P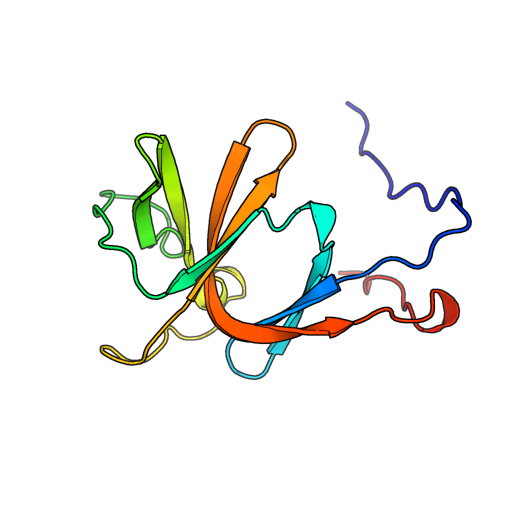rotein AF-A0A832EU49-F1 (afdb_monomer)

Mean predicted aligned error: 7.02 Å

Sequence (120 aa):
MSHDAFDGSGGDGAVQYCTFKVDHLLIGIEVWRVQEVIRHQPMTYVPLAPREVRGLINLRGQIVTAIDVRLWLGLDRQDPGTPSMNAVIRLADEVVSLLVDEAGEVVEPSPETYEPVPST

Structure (mmCIF, N/CA/C/O backbone):
data_AF-A0A832EU49-F1
#
_entry.id   AF-A0A832EU49-F1
#
loop_
_atom_site.group_PDB
_atom_site.id
_atom_site.type_symbol
_atom_site.label_atom_id
_atom_site.label_alt_id
_atom_site.label_comp_id
_atom_site.label_asym_id
_atom_site.label_entity_id
_atom_site.label_seq_id
_atom_site.pdbx_PDB_ins_code
_atom_site.Cartn_x
_atom_site.Cartn_y
_atom_site.Cartn_z
_atom_site.occupancy
_atom_site.B_iso_or_equiv
_atom_site.auth_seq_id
_atom_site.auth_comp_id
_atom_site.auth_asym_id
_atom_site.auth_atom_id
_atom_site.pdbx_PDB_model_num
ATOM 1 N N . MET A 1 1 ? -21.202 -8.295 -22.237 1.00 38.94 1 MET A N 1
ATOM 2 C CA . MET A 1 1 ? -20.390 -8.134 -21.016 1.00 38.94 1 MET A CA 1
ATOM 3 C C . MET A 1 1 ? -18.971 -8.435 -21.435 1.00 38.94 1 MET A C 1
ATOM 5 O O . MET A 1 1 ? -18.566 -9.588 -21.470 1.00 38.94 1 MET A O 1
ATOM 9 N N . SER A 1 2 ? -18.344 -7.409 -21.998 1.00 32.22 2 SER A N 1
ATOM 10 C CA . SER A 1 2 ? -17.044 -7.458 -22.649 1.00 32.22 2 SER A CA 1
ATOM 11 C C . SER A 1 2 ? -15.966 -7.579 -21.587 1.00 32.22 2 SER A C 1
ATOM 13 O O . SER A 1 2 ? -15.889 -6.781 -20.660 1.00 32.22 2 SER A O 1
ATOM 15 N N . HIS A 1 3 ? -15.189 -8.642 -21.725 1.00 40.03 3 HIS A N 1
ATOM 16 C CA . HIS A 1 3 ? -13.857 -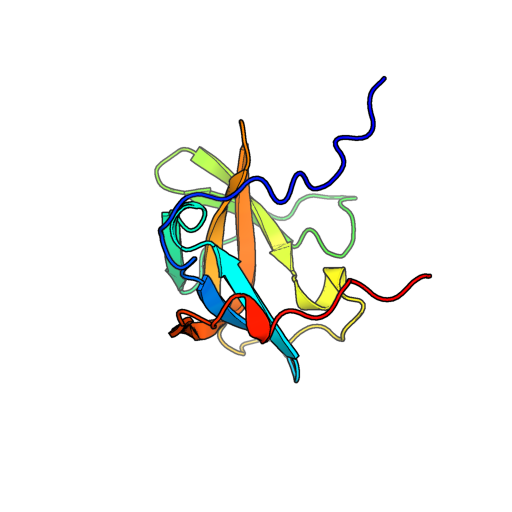8.766 -21.174 1.00 40.03 3 HIS A CA 1
ATOM 17 C C . HIS A 1 3 ? -13.036 -7.678 -21.877 1.00 40.03 3 HIS A C 1
ATOM 19 O O . HIS A 1 3 ? -12.835 -7.782 -23.088 1.00 40.03 3 HIS A O 1
ATOM 25 N N . ASP A 1 4 ? -12.658 -6.607 -21.179 1.00 38.91 4 ASP A N 1
ATOM 26 C CA . ASP A 1 4 ? -11.708 -5.644 -21.733 1.00 38.91 4 ASP A CA 1
ATOM 27 C C . ASP A 1 4 ? -10.353 -6.345 -21.804 1.00 38.91 4 ASP A C 1
ATOM 29 O O . ASP A 1 4 ? -9.615 -6.479 -20.827 1.00 38.91 4 ASP A O 1
ATOM 33 N N . ALA A 1 5 ? -10.101 -6.896 -22.989 1.00 38.12 5 ALA A N 1
ATOM 34 C CA . ALA A 1 5 ? -8.795 -7.315 -23.433 1.00 38.12 5 ALA A CA 1
ATOM 35 C C . ALA A 1 5 ? -7.840 -6.123 -23.320 1.00 38.12 5 ALA A C 1
ATOM 37 O O . ALA A 1 5 ? -8.194 -4.993 -23.654 1.00 38.12 5 ALA A O 1
ATOM 38 N N . PHE A 1 6 ? -6.631 -6.403 -22.845 1.00 47.47 6 PHE A N 1
ATOM 39 C CA . PHE A 1 6 ? -5.501 -5.489 -22.871 1.00 47.47 6 PHE A CA 1
ATOM 40 C C . PHE A 1 6 ? -5.231 -5.087 -24.331 1.00 47.47 6 PHE A C 1
ATOM 42 O O . PHE A 1 6 ? -4.595 -5.829 -25.080 1.00 47.47 6 PHE A O 1
ATOM 49 N N . ASP A 1 7 ? -5.787 -3.951 -24.755 1.00 39.62 7 ASP A N 1
ATOM 50 C CA . ASP A 1 7 ? -5.497 -3.350 -26.051 1.00 39.62 7 ASP A CA 1
ATOM 51 C C . ASP A 1 7 ? -4.141 -2.651 -25.954 1.00 39.62 7 ASP A C 1
ATOM 53 O O . ASP A 1 7 ? -4.011 -1.542 -25.434 1.00 39.62 7 ASP A O 1
ATOM 57 N N . GLY A 1 8 ? -3.108 -3.342 -26.428 1.00 47.78 8 GLY A N 1
ATOM 58 C CA . GLY A 1 8 ? -1.789 -2.778 -26.689 1.00 47.78 8 GLY A CA 1
ATOM 59 C C . GLY A 1 8 ? -1.792 -1.848 -27.906 1.00 47.78 8 GLY A C 1
ATOM 60 O O . GLY A 1 8 ? -0.980 -2.026 -28.814 1.00 47.78 8 GLY A O 1
ATOM 61 N N . SER A 1 9 ? -2.693 -0.866 -27.953 1.00 42.84 9 SER A N 1
ATOM 62 C CA . SER A 1 9 ? -2.705 0.166 -28.988 1.00 42.84 9 SER A CA 1
ATOM 63 C C . SER A 1 9 ? -1.762 1.306 -28.595 1.00 42.84 9 SER A C 1
ATOM 65 O O . SER A 1 9 ? -2.005 2.032 -27.630 1.00 42.84 9 SER A O 1
ATOM 67 N N . GLY A 1 10 ? -0.663 1.430 -29.341 1.00 45.72 10 GLY A N 1
ATOM 68 C CA . GLY A 1 10 ? 0.446 2.340 -29.075 1.00 45.72 10 GLY A CA 1
ATOM 69 C C . GLY A 1 10 ? 0.082 3.823 -28.969 1.00 45.72 10 GLY A C 1
ATOM 70 O O . GLY A 1 10 ? -0.567 4.399 -29.843 1.00 45.72 10 GLY A O 1
ATOM 71 N N . GLY A 1 11 ? 0.623 4.446 -27.924 1.00 40.34 11 GLY A N 1
ATOM 72 C CA . GLY A 1 11 ? 1.020 5.847 -27.907 1.00 40.34 11 GLY A CA 1
ATOM 73 C C . GLY A 1 11 ? 2.537 5.905 -27.739 1.00 40.34 11 GLY A C 1
ATOM 74 O O . GLY A 1 11 ? 3.091 5.205 -26.896 1.00 40.34 11 GLY A O 1
ATOM 75 N N . ASP A 1 12 ? 3.198 6.703 -28.570 1.00 55.16 12 ASP A N 1
ATOM 76 C CA . ASP A 1 12 ? 4.629 7.017 -28.529 1.00 55.16 12 ASP A CA 1
ATOM 77 C C . ASP A 1 12 ? 4.964 7.790 -27.239 1.00 55.16 12 ASP A C 1
ATOM 79 O O . ASP A 1 12 ? 5.002 9.019 -27.199 1.00 55.16 12 ASP A O 1
ATOM 83 N N . GLY A 1 13 ? 5.076 7.055 -26.137 1.00 61.72 13 GLY A N 1
ATOM 84 C CA . GLY A 1 13 ? 5.379 7.572 -24.814 1.00 61.72 13 GLY A CA 1
ATOM 85 C C . GLY A 1 13 ? 5.713 6.405 -23.904 1.00 61.72 13 GLY A C 1
ATOM 86 O O . GLY A 1 13 ? 4.859 5.571 -23.608 1.00 61.72 13 GLY A O 1
ATOM 87 N N . ALA A 1 14 ? 6.972 6.313 -23.499 1.00 81.38 14 ALA A N 1
ATOM 88 C CA . ALA A 1 14 ? 7.417 5.253 -22.619 1.00 81.38 14 ALA A CA 1
ATOM 89 C C . ALA A 1 14 ? 6.654 5.309 -21.282 1.00 81.38 14 ALA A C 1
ATOM 91 O O . ALA A 1 14 ? 6.466 6.375 -20.688 1.00 81.38 14 ALA A O 1
ATOM 92 N N . VAL A 1 15 ? 6.147 4.156 -20.837 1.00 91.31 15 VAL A N 1
ATOM 93 C CA . VAL A 1 15 ? 5.335 4.072 -19.620 1.00 91.31 15 VAL A CA 1
ATOM 94 C C . VAL A 1 15 ? 6.257 4.056 -18.410 1.00 91.31 15 VAL A C 1
ATOM 96 O O . VAL A 1 15 ? 7.151 3.218 -18.297 1.00 91.31 15 VAL A O 1
ATOM 99 N N . GLN A 1 16 ? 6.005 4.976 -17.484 1.00 95.75 16 GLN A N 1
ATOM 100 C CA . GLN A 1 16 ? 6.737 5.080 -16.230 1.00 95.75 16 GLN A CA 1
ATOM 101 C C . GLN A 1 16 ? 5.984 4.391 -15.094 1.00 95.75 16 GLN A C 1
ATOM 103 O O . GLN A 1 16 ? 4.764 4.525 -14.968 1.00 95.75 16 GLN A O 1
ATOM 108 N N . TYR A 1 17 ? 6.722 3.705 -14.228 1.00 97.31 17 TYR A N 1
ATOM 109 C CA . TYR A 1 17 ? 6.195 2.972 -13.083 1.00 97.31 17 TYR A CA 1
ATOM 110 C C . TYR A 1 17 ? 6.881 3.425 -11.804 1.00 97.31 17 TYR A C 1
ATOM 112 O O . TYR A 1 17 ? 8.105 3.428 -11.726 1.00 97.31 17 TYR A O 1
ATOM 120 N N . CYS A 1 18 ? 6.099 3.725 -10.773 1.00 98.00 18 CYS A N 1
ATOM 121 C CA . CYS A 1 18 ? 6.599 3.743 -9.404 1.00 98.00 18 CYS A CA 1
ATOM 122 C C . CYS A 1 18 ? 6.807 2.302 -8.941 1.00 98.00 18 CYS A C 1
ATOM 124 O O . CYS A 1 18 ? 5.887 1.483 -9.031 1.00 98.00 18 CYS A O 1
ATOM 126 N N . THR A 1 19 ? 7.996 1.998 -8.429 1.00 98.06 19 THR A N 1
ATOM 127 C CA . THR A 1 19 ? 8.305 0.666 -7.903 1.00 98.06 19 THR A CA 1
ATOM 128 C C . THR A 1 19 ? 8.051 0.572 -6.402 1.00 98.06 19 THR A C 1
ATOM 130 O O . THR A 1 19 ? 8.203 1.550 -5.667 1.00 98.06 19 THR A O 1
ATOM 133 N N . PHE A 1 20 ? 7.660 -0.613 -5.931 1.00 97.88 20 PHE A N 1
ATOM 134 C CA . PHE A 1 20 ? 7.379 -0.875 -4.523 1.00 97.88 20 PHE A CA 1
ATOM 135 C C . PHE A 1 20 ? 7.919 -2.231 -4.061 1.00 97.88 20 PHE A C 1
ATOM 137 O O . PHE A 1 20 ? 7.723 -3.261 -4.710 1.00 97.88 20 PHE A O 1
ATOM 144 N N . LYS A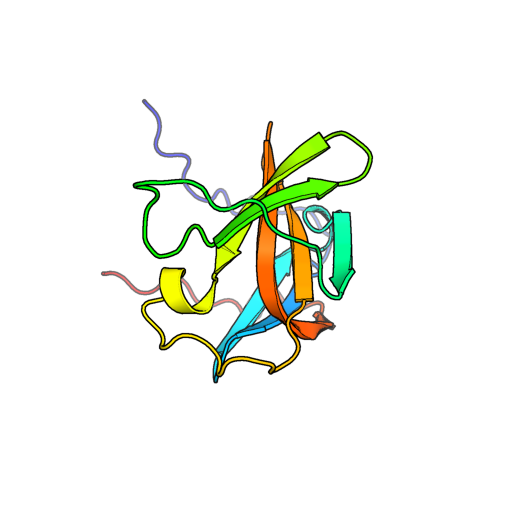 1 21 ? 8.573 -2.182 -2.898 1.00 97.38 21 LYS A N 1
ATOM 145 C CA . LYS A 1 21 ? 8.950 -3.266 -1.989 1.00 97.38 21 LYS A CA 1
ATOM 146 C C . LYS A 1 21 ? 7.743 -4.081 -1.513 1.00 97.38 21 LYS A C 1
ATOM 148 O O . LYS A 1 21 ? 6.975 -3.516 -0.737 1.00 97.38 21 LYS A O 1
ATOM 153 N N . VAL A 1 22 ? 7.579 -5.355 -1.878 1.00 97.00 22 VAL A N 1
ATOM 154 C CA . VAL A 1 22 ? 6.640 -6.264 -1.192 1.00 97.00 22 VAL A CA 1
ATOM 155 C C . VAL A 1 22 ? 7.326 -7.590 -0.897 1.00 97.00 22 VAL A C 1
ATOM 157 O O . VAL A 1 22 ? 7.412 -8.473 -1.744 1.00 97.00 22 VAL A O 1
ATOM 160 N N . ASP A 1 23 ? 7.814 -7.736 0.326 1.00 96.06 23 ASP A N 1
ATOM 161 C CA . ASP A 1 23 ? 8.662 -8.844 0.743 1.00 96.06 23 ASP A CA 1
ATOM 162 C C . ASP A 1 23 ? 9.887 -9.004 -0.176 1.00 96.06 23 ASP A C 1
ATOM 164 O O . ASP A 1 23 ? 10.704 -8.086 -0.289 1.00 96.06 23 ASP A O 1
ATOM 168 N N . HIS A 1 24 ? 10.026 -10.150 -0.841 1.00 95.31 24 HIS A N 1
ATOM 169 C CA . HIS A 1 24 ? 11.074 -10.413 -1.826 1.00 95.31 24 HIS A CA 1
ATOM 170 C C . HIS A 1 24 ? 10.695 -9.986 -3.254 1.00 95.31 24 HIS A C 1
ATOM 172 O O . HIS A 1 24 ? 11.502 -10.140 -4.171 1.00 95.31 24 HIS A O 1
ATOM 178 N N . LEU A 1 25 ? 9.482 -9.468 -3.460 1.00 96.69 25 LEU A N 1
ATOM 179 C CA . LEU A 1 25 ? 8.979 -9.039 -4.760 1.00 96.69 25 LEU A CA 1
ATOM 180 C C . LEU A 1 25 ? 9.182 -7.539 -4.956 1.00 96.69 25 LEU A C 1
ATOM 182 O O . LEU A 1 25 ? 9.017 -6.741 -4.032 1.00 96.69 25 LEU A O 1
ATOM 186 N N . LEU A 1 26 ? 9.470 -7.166 -6.201 1.00 96.81 26 LEU A N 1
ATOM 187 C CA . LEU A 1 26 ? 9.406 -5.792 -6.676 1.00 96.81 26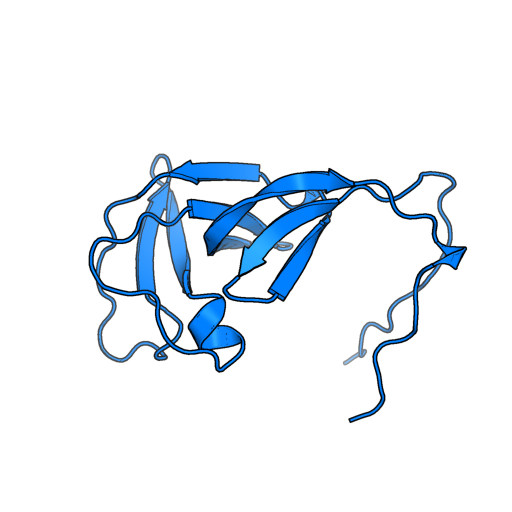 LEU A CA 1
ATOM 188 C C . LEU A 1 26 ? 8.211 -5.670 -7.618 1.00 96.81 26 LEU A C 1
ATOM 190 O O . LEU A 1 26 ? 8.152 -6.366 -8.630 1.00 96.81 26 LEU A O 1
ATOM 194 N N . ILE A 1 27 ? 7.268 -4.793 -7.287 1.00 96.56 27 ILE A N 1
ATOM 195 C CA . ILE A 1 27 ? 6.092 -4.528 -8.124 1.00 96.56 27 ILE A CA 1
ATOM 196 C C . ILE A 1 27 ? 6.142 -3.107 -8.681 1.00 96.56 27 ILE A C 1
ATOM 198 O O . ILE A 1 27 ? 6.697 -2.209 -8.051 1.00 96.56 27 ILE A O 1
ATOM 202 N N . GLY A 1 28 ? 5.551 -2.904 -9.857 1.00 96.31 28 GLY A N 1
ATOM 203 C CA . GLY A 1 28 ? 5.436 -1.601 -10.508 1.00 96.31 28 GLY A CA 1
ATOM 204 C C . GLY A 1 28 ? 3.978 -1.183 -10.658 1.00 96.31 28 GLY A C 1
ATOM 205 O O . GLY A 1 28 ? 3.136 -1.988 -11.049 1.00 96.31 28 GLY A O 1
ATOM 206 N N . ILE A 1 29 ? 3.683 0.082 -10.372 1.00 96.38 29 ILE A N 1
ATOM 207 C CA . ILE A 1 29 ? 2.382 0.702 -10.643 1.00 96.38 29 ILE A CA 1
ATOM 208 C C . ILE A 1 29 ? 2.629 1.907 -11.537 1.00 96.38 29 ILE A C 1
ATOM 210 O O . ILE A 1 29 ? 3.500 2.718 -11.226 1.00 96.38 29 ILE A O 1
ATOM 214 N N . GLU A 1 30 ? 1.870 2.028 -12.629 1.00 95.69 30 GLU A N 1
ATOM 215 C CA . GLU A 1 30 ? 1.937 3.189 -13.523 1.00 95.69 30 GLU A CA 1
ATOM 216 C C . GLU A 1 30 ? 1.929 4.489 -12.713 1.00 95.69 30 GLU A C 1
ATOM 218 O O . GLU A 1 30 ? 1.042 4.708 -11.880 1.00 95.69 30 GLU A O 1
ATOM 223 N N . VAL A 1 31 ? 2.907 5.360 -12.971 1.00 95.69 31 VAL A N 1
ATOM 224 C CA . VAL A 1 31 ? 3.138 6.577 -12.181 1.00 95.69 31 VAL A CA 1
ATOM 225 C C . VAL A 1 31 ? 1.879 7.443 -12.095 1.00 95.69 31 VAL A C 1
ATOM 227 O O . VAL A 1 31 ? 1.554 7.964 -11.034 1.00 95.69 31 VAL A O 1
ATOM 230 N N . TRP A 1 32 ? 1.101 7.508 -13.179 1.00 94.56 32 TRP A N 1
ATOM 231 C CA . TRP A 1 32 ? -0.128 8.297 -13.281 1.00 94.56 32 TRP A CA 1
ATOM 232 C C . TRP A 1 32 ? -1.260 7.810 -12.372 1.00 94.56 32 TRP A C 1
ATOM 234 O O . TRP A 1 32 ? -2.167 8.579 -12.052 1.00 94.56 32 TRP A O 1
ATOM 244 N N . ARG A 1 33 ? -1.224 6.544 -11.943 1.00 96.19 33 ARG A N 1
ATOM 245 C CA . ARG A 1 33 ? -2.201 5.990 -10.997 1.00 96.19 33 ARG A CA 1
ATOM 246 C C . ARG A 1 33 ? -1.816 6.271 -9.551 1.00 96.19 33 ARG A C 1
ATOM 248 O O . ARG A 1 33 ? -2.694 6.244 -8.691 1.00 96.19 33 ARG A O 1
ATOM 255 N N . VAL A 1 34 ? -0.543 6.536 -9.263 1.00 96.81 34 VAL A N 1
ATOM 256 C CA . VAL A 1 34 ? -0.058 6.815 -7.907 1.00 96.81 34 VAL A CA 1
ATOM 257 C C . VAL A 1 34 ? -0.304 8.284 -7.575 1.00 96.81 34 VAL A C 1
ATOM 259 O O . VAL A 1 34 ? 0.307 9.175 -8.152 1.00 96.81 34 VAL A O 1
ATOM 262 N N . GLN A 1 35 ? -1.199 8.553 -6.625 1.00 95.31 35 GLN A N 1
ATOM 263 C CA . GLN A 1 35 ? -1.491 9.923 -6.188 1.00 95.31 35 GLN A CA 1
ATOM 264 C C . GLN A 1 35 ? -0.448 10.438 -5.203 1.00 95.31 35 GLN A C 1
ATOM 266 O O . GLN A 1 35 ? 0.035 11.561 -5.320 1.00 95.31 35 GLN A O 1
ATOM 271 N N . GLU A 1 36 ? -0.134 9.625 -4.199 1.00 95.19 36 GLU A N 1
ATOM 272 C CA . GLU A 1 36 ? 0.865 9.940 -3.190 1.00 95.19 36 GLU A CA 1
ATOM 273 C C . GLU A 1 36 ? 1.356 8.663 -2.509 1.00 95.19 36 GLU A C 1
ATOM 275 O O . GLU A 1 36 ? 0.651 7.655 -2.433 1.00 95.19 36 GLU A O 1
ATOM 280 N N . VAL A 1 37 ? 2.579 8.722 -1.989 1.00 96.38 37 VAL A N 1
ATOM 281 C CA . VAL A 1 37 ? 3.134 7.696 -1.109 1.00 96.38 37 VAL A CA 1
ATOM 282 C C . VAL A 1 37 ? 3.296 8.320 0.263 1.00 96.38 37 VAL A C 1
ATOM 284 O O . VAL A 1 37 ? 4.058 9.272 0.438 1.00 96.38 37 VAL A O 1
ATOM 287 N N . ILE A 1 38 ? 2.581 7.784 1.245 1.00 94.50 38 ILE A N 1
ATOM 288 C CA . ILE A 1 38 ? 2.594 8.306 2.609 1.00 94.50 38 ILE A CA 1
ATOM 289 C C . ILE A 1 38 ? 3.082 7.241 3.579 1.00 94.50 38 ILE A C 1
ATOM 291 O O . ILE A 1 38 ? 2.756 6.057 3.485 1.00 94.50 38 ILE A O 1
ATOM 295 N N . ARG A 1 39 ? 3.874 7.667 4.556 1.00 90.94 39 ARG A N 1
ATOM 296 C CA . ARG A 1 39 ? 4.265 6.799 5.667 1.00 90.94 39 ARG A CA 1
ATOM 297 C C . ARG A 1 39 ? 3.098 6.689 6.638 1.00 90.94 39 ARG A C 1
ATOM 299 O O . ARG A 1 39 ? 2.394 7.672 6.834 1.00 90.94 39 ARG A O 1
ATOM 306 N N . HIS A 1 40 ? 2.941 5.505 7.230 1.00 74.19 40 HIS A N 1
ATOM 307 C CA . HIS A 1 40 ? 2.171 5.240 8.450 1.00 74.19 40 HIS A CA 1
ATOM 308 C C . HIS A 1 40 ? 0.914 6.112 8.673 1.00 74.19 40 HIS A C 1
ATOM 310 O O . HIS A 1 40 ? 0.992 7.230 9.178 1.00 74.19 40 HIS A O 1
ATOM 316 N N . GLN A 1 41 ? -0.263 5.556 8.380 1.00 82.06 41 GLN A N 1
ATOM 317 C CA . GLN A 1 41 ? -1.551 6.157 8.730 1.00 82.06 41 GLN A CA 1
ATOM 318 C C . GLN A 1 41 ? -2.257 5.326 9.806 1.00 82.06 41 GLN A C 1
ATOM 320 O O . GLN A 1 41 ? -2.276 4.095 9.692 1.00 82.06 41 GLN A O 1
ATOM 325 N N . PRO A 1 42 ? -2.862 5.960 10.829 1.00 87.75 42 PRO A N 1
ATOM 326 C CA . PRO A 1 42 ? -3.771 5.271 11.732 1.00 87.75 42 PRO A CA 1
ATOM 327 C C . PRO A 1 42 ? -4.906 4.624 10.935 1.00 87.75 42 PRO A C 1
ATOM 329 O O . PRO A 1 42 ? -5.535 5.276 10.102 1.00 87.75 42 PRO A O 1
ATOM 332 N N . MET A 1 43 ? -5.167 3.344 11.198 1.00 91.50 43 MET A N 1
ATOM 333 C CA . MET A 1 43 ? -6.215 2.590 10.512 1.00 91.50 43 MET A CA 1
ATOM 334 C C . MET A 1 43 ? -7.368 2.290 11.462 1.00 91.50 43 MET A C 1
ATOM 336 O O . MET A 1 43 ? -7.162 1.846 12.593 1.00 91.50 43 MET A O 1
ATOM 340 N N . THR A 1 44 ? -8.591 2.468 10.976 1.00 95.12 44 THR A N 1
ATOM 341 C CA . THR A 1 44 ? -9.801 1.974 11.626 1.00 95.12 44 THR A CA 1
ATOM 342 C C . THR A 1 44 ? -10.044 0.532 11.199 1.00 95.12 44 THR A C 1
ATOM 344 O O . THR A 1 44 ? -10.164 0.238 10.011 1.00 95.12 44 THR A O 1
ATOM 347 N N . TYR A 1 45 ? -10.103 -0.378 12.170 1.00 94.19 45 TYR A N 1
ATOM 348 C CA . TYR A 1 45 ? -10.382 -1.790 11.921 1.00 94.19 45 TYR A CA 1
ATOM 349 C C . TYR A 1 45 ? -11.800 -1.991 11.373 1.00 94.19 45 TYR A C 1
ATOM 351 O O . TYR A 1 45 ? -12.752 -1.394 11.877 1.00 94.19 45 TYR A O 1
ATOM 359 N N . VAL A 1 46 ? -11.934 -2.868 10.376 1.00 96.25 46 VAL A N 1
ATOM 360 C CA . VAL A 1 46 ? -13.222 -3.251 9.788 1.00 96.25 46 VAL A CA 1
ATOM 361 C C . VAL A 1 46 ? -13.533 -4.694 10.193 1.00 96.25 46 VAL A C 1
ATOM 363 O O . VAL A 1 46 ? -12.836 -5.610 9.755 1.00 96.25 46 VAL A O 1
ATOM 366 N N . PRO A 1 47 ? -14.556 -4.928 11.035 1.00 94.62 47 PRO A N 1
ATOM 367 C CA . PRO A 1 47 ? -14.953 -6.277 11.417 1.00 94.62 47 PRO A CA 1
ATOM 368 C C . PRO A 1 47 ? -15.380 -7.113 10.209 1.00 94.62 47 PRO A C 1
ATOM 370 O O . PRO A 1 47 ? -16.068 -6.610 9.325 1.00 94.62 47 PRO A O 1
ATOM 373 N N . LEU A 1 48 ? -15.023 -8.402 10.218 1.00 95.50 48 LEU A N 1
ATOM 374 C CA . LEU A 1 48 ? -15.400 -9.391 9.193 1.00 95.50 48 LEU A CA 1
ATOM 375 C C . LEU A 1 48 ? -14.886 -9.088 7.776 1.00 95.50 48 LEU A C 1
ATOM 377 O O . LEU A 1 48 ? -15.296 -9.754 6.827 1.00 95.50 48 LEU A O 1
ATOM 381 N N . ALA A 1 49 ? -13.994 -8.109 7.622 1.00 96.06 49 ALA A N 1
ATOM 382 C CA . ALA A 1 49 ? -13.358 -7.850 6.343 1.00 96.06 49 ALA A CA 1
ATOM 383 C C . ALA A 1 49 ? -12.431 -9.016 5.944 1.00 96.06 49 ALA A C 1
ATOM 385 O O . ALA A 1 49 ? -11.920 -9.726 6.821 1.00 96.06 49 ALA A O 1
ATOM 386 N N . PRO A 1 50 ? -12.186 -9.205 4.637 1.00 96.75 50 PRO A N 1
ATOM 387 C CA . PRO A 1 50 ? -11.158 -10.125 4.167 1.00 96.75 50 PRO A CA 1
ATOM 388 C C . PRO A 1 50 ? -9.788 -9.837 4.807 1.00 96.75 50 PRO A C 1
ATOM 390 O O . PRO A 1 50 ? -9.498 -8.699 5.179 1.00 96.75 50 PRO A O 1
ATOM 393 N N . ARG A 1 51 ? -8.936 -10.860 4.955 1.00 94.94 51 ARG A N 1
ATOM 394 C CA . ARG A 1 51 ? -7.673 -10.786 5.729 1.00 94.94 51 ARG A CA 1
ATOM 395 C C . ARG A 1 51 ? -6.699 -9.712 5.227 1.00 94.94 51 ARG A C 1
ATOM 397 O O . ARG A 1 51 ? -5.955 -9.124 6.005 1.00 94.94 51 ARG A O 1
ATOM 404 N N . GLU A 1 52 ? -6.717 -9.486 3.928 1.00 96.44 52 GLU A N 1
ATOM 405 C CA . GLU A 1 52 ? -5.947 -8.537 3.145 1.00 96.44 52 GLU A CA 1
ATOM 406 C C . GLU A 1 52 ? -6.433 -7.104 3.363 1.00 96.44 52 GLU A C 1
ATOM 408 O O . GLU A 1 52 ? -5.660 -6.168 3.210 1.00 96.44 52 GLU A O 1
ATOM 413 N N . VAL A 1 53 ? -7.674 -6.898 3.809 1.00 96.62 53 VAL A N 1
ATOM 414 C CA . VAL A 1 53 ? -8.158 -5.572 4.192 1.00 96.62 53 VAL A CA 1
ATOM 415 C C . VAL A 1 53 ? -7.638 -5.248 5.587 1.00 96.62 53 VAL A C 1
ATOM 417 O O . VAL A 1 53 ? -8.082 -5.785 6.603 1.00 96.62 53 VAL A O 1
ATOM 420 N N . ARG A 1 54 ? -6.684 -4.319 5.666 1.00 93.25 54 ARG A N 1
ATOM 421 C CA . ARG A 1 54 ? -6.107 -3.898 6.949 1.00 93.25 54 ARG A CA 1
ATOM 422 C C . ARG A 1 54 ? -7.017 -2.982 7.741 1.00 93.25 54 ARG A C 1
ATOM 424 O O . ARG A 1 54 ? -6.915 -2.956 8.972 1.00 93.25 54 ARG A O 1
ATOM 431 N N . GLY A 1 55 ? -7.885 -2.265 7.040 1.00 95.75 55 GLY A N 1
ATOM 432 C CA . GLY A 1 55 ? -8.866 -1.363 7.610 1.00 95.75 55 GLY A CA 1
ATOM 433 C C . GLY A 1 55 ? -9.157 -0.195 6.680 1.00 95.75 55 GLY A C 1
ATOM 434 O O . GLY A 1 55 ? -8.960 -0.273 5.469 1.00 95.75 55 GLY A O 1
ATOM 435 N N . LEU A 1 56 ? -9.604 0.901 7.278 1.00 96.31 56 LEU A N 1
ATOM 436 C CA . LEU A 1 56 ? -9.864 2.168 6.608 1.00 96.31 56 LEU A CA 1
ATOM 437 C C . LEU A 1 56 ? -8.879 3.224 7.103 1.00 96.31 56 LEU A C 1
ATOM 439 O O . LEU A 1 56 ? -8.558 3.256 8.290 1.00 96.31 56 LEU A O 1
ATOM 443 N N . ILE A 1 57 ? -8.439 4.110 6.219 1.00 94.94 57 ILE A N 1
ATOM 444 C CA . ILE A 1 57 ? -7.670 5.308 6.565 1.00 94.94 57 ILE A CA 1
ATOM 445 C C . ILE A 1 57 ? -8.478 6.551 6.207 1.00 94.94 57 ILE A C 1
ATOM 447 O O . ILE A 1 57 ? -9.258 6.547 5.256 1.00 9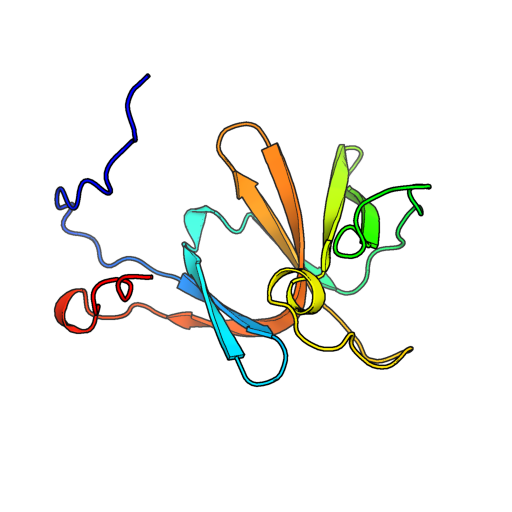4.94 57 ILE A O 1
ATOM 451 N N . ASN A 1 58 ? -8.283 7.625 6.968 1.00 93.25 58 ASN A N 1
ATOM 452 C CA . ASN A 1 58 ? -8.814 8.935 6.620 1.00 93.25 58 ASN A CA 1
ATOM 453 C C . ASN A 1 58 ? -7.724 9.738 5.905 1.00 93.25 58 ASN A C 1
ATOM 455 O O . ASN A 1 58 ? -6.807 10.258 6.540 1.00 93.25 58 ASN A O 1
ATOM 459 N N . LEU A 1 59 ? -7.836 9.842 4.586 1.00 92.31 59 LEU A N 1
ATOM 460 C CA . LEU A 1 59 ? -6.939 10.626 3.757 1.00 92.31 59 LEU A CA 1
ATOM 461 C C . LEU A 1 59 ? -7.595 11.965 3.418 1.00 92.31 59 LEU A C 1
ATOM 463 O O . LEU A 1 59 ? -8.467 12.046 2.558 1.00 92.31 59 LEU A O 1
ATOM 467 N N . ARG A 1 60 ? -7.174 13.032 4.109 1.00 90.50 60 ARG A N 1
ATOM 468 C CA . ARG A 1 60 ? -7.651 14.415 3.884 1.00 90.50 60 ARG A CA 1
ATOM 469 C C . ARG A 1 60 ? -9.186 14.552 3.914 1.00 90.50 60 ARG A C 1
ATOM 471 O O . ARG A 1 60 ? -9.757 15.331 3.158 1.00 90.50 60 ARG A O 1
ATOM 478 N N . GLY A 1 61 ? -9.854 13.807 4.795 1.00 91.56 61 GLY A N 1
ATOM 479 C CA . GLY A 1 61 ? -11.314 13.797 4.937 1.00 91.56 61 GLY A CA 1
ATOM 480 C C . GLY A 1 61 ? -12.019 12.716 4.113 1.00 91.56 61 GLY A C 1
ATOM 481 O O . GLY A 1 61 ? -13.207 12.484 4.326 1.00 91.56 61 GLY A O 1
ATOM 482 N N . GLN A 1 62 ? -11.307 12.034 3.213 1.00 91.31 62 GLN A N 1
ATOM 483 C CA . GLN A 1 62 ? -11.828 10.917 2.435 1.00 91.31 62 GLN A CA 1
ATOM 484 C C . GLN A 1 62 ? -11.501 9.585 3.119 1.00 91.31 62 GLN A C 1
ATOM 486 O O . GLN A 1 62 ? -10.355 9.320 3.478 1.00 91.31 62 GLN A O 1
ATOM 491 N N . ILE A 1 63 ? -12.504 8.721 3.273 1.00 93.88 63 ILE A N 1
ATOM 492 C CA . ILE A 1 63 ? -12.306 7.360 3.778 1.00 93.88 63 ILE A CA 1
ATOM 493 C C . ILE A 1 63 ? -11.817 6.471 2.635 1.00 93.88 63 ILE A C 1
ATOM 495 O O . ILE A 1 63 ? -12.467 6.379 1.596 1.00 93.88 63 ILE A O 1
ATOM 499 N N . VAL A 1 64 ? -10.665 5.837 2.834 1.00 95.69 64 VAL A N 1
ATOM 500 C CA . VAL A 1 64 ? -9.971 5.019 1.834 1.00 95.69 64 VAL A CA 1
ATOM 501 C C . VAL A 1 64 ? -9.682 3.640 2.422 1.00 95.69 64 VAL A C 1
ATOM 503 O O . VAL A 1 64 ? -9.223 3.526 3.559 1.00 95.69 64 VAL A O 1
ATOM 506 N N . THR A 1 65 ? -9.930 2.585 1.650 1.00 96.00 65 THR A N 1
ATOM 507 C CA . THR A 1 65 ? -9.623 1.207 2.058 1.00 96.00 65 THR A CA 1
ATOM 508 C C . THR A 1 65 ? -8.122 0.956 1.988 1.00 96.00 65 THR A C 1
ATOM 510 O O . THR A 1 65 ? -7.500 1.230 0.963 1.00 96.00 65 THR A O 1
ATOM 513 N N . ALA A 1 66 ? -7.544 0.420 3.063 1.00 95.88 66 ALA A N 1
ATOM 514 C CA . ALA A 1 66 ? -6.150 -0.004 3.111 1.00 95.88 66 ALA A CA 1
ATOM 515 C C . ALA A 1 66 ? -6.039 -1.523 2.922 1.00 95.88 66 ALA A C 1
ATOM 517 O O . ALA A 1 66 ? -6.604 -2.292 3.705 1.00 95.88 66 ALA A O 1
ATOM 518 N N . ILE A 1 67 ? -5.290 -1.946 1.905 1.00 96.38 67 ILE A N 1
ATOM 519 C CA . ILE A 1 67 ? -5.098 -3.345 1.508 1.00 96.38 67 ILE A CA 1
ATOM 520 C C . ILE A 1 67 ? -3.635 -3.734 1.743 1.00 96.38 67 ILE A C 1
ATOM 522 O O . ILE A 1 67 ? -2.735 -3.066 1.248 1.00 96.38 67 ILE A O 1
ATOM 526 N N . ASP A 1 68 ? -3.386 -4.804 2.494 1.00 95.94 68 ASP A N 1
ATOM 527 C CA . ASP A 1 68 ? -2.065 -5.413 2.669 1.00 95.94 68 ASP A CA 1
ATOM 528 C C . ASP A 1 68 ? -1.673 -6.194 1.420 1.00 95.94 68 ASP A C 1
ATOM 530 O O . ASP A 1 68 ? -2.243 -7.251 1.137 1.00 95.94 68 ASP A O 1
ATOM 534 N N . VAL A 1 69 ? -0.699 -5.674 0.671 1.00 97.25 69 VAL A N 1
ATOM 535 C CA . VAL A 1 69 ? -0.290 -6.288 -0.595 1.00 97.25 69 VAL A CA 1
ATOM 536 C C . VAL A 1 69 ? 0.398 -7.632 -0.364 1.00 97.25 69 VAL A C 1
ATOM 538 O O . VAL A 1 69 ? 0.227 -8.531 -1.182 1.00 97.25 69 VAL A O 1
ATOM 541 N N . ARG A 1 70 ? 1.094 -7.831 0.767 1.00 96.88 70 ARG A N 1
ATOM 542 C CA . ARG A 1 70 ? 1.673 -9.142 1.101 1.00 96.88 70 ARG A CA 1
ATOM 543 C C . ARG A 1 70 ? 0.561 -10.178 1.218 1.00 96.88 70 ARG A C 1
ATOM 545 O O . ARG A 1 70 ? 0.569 -11.171 0.499 1.00 96.88 70 ARG A O 1
ATOM 552 N N . LEU A 1 71 ? -0.448 -9.904 2.047 1.00 96.88 71 LEU A N 1
ATOM 553 C CA . LEU A 1 71 ? -1.574 -10.826 2.242 1.00 96.88 71 LEU A CA 1
ATOM 554 C C . LEU A 1 71 ? -2.404 -11.028 0.971 1.00 96.88 71 LEU A C 1
ATOM 556 O O . LEU A 1 71 ? -2.911 -12.131 0.745 1.00 96.88 71 LEU A O 1
ATOM 560 N N . TRP A 1 72 ? -2.533 -9.985 0.148 1.00 96.00 72 TRP A N 1
ATOM 561 C CA . TRP A 1 72 ? -3.215 -10.067 -1.139 1.00 96.00 72 TRP A 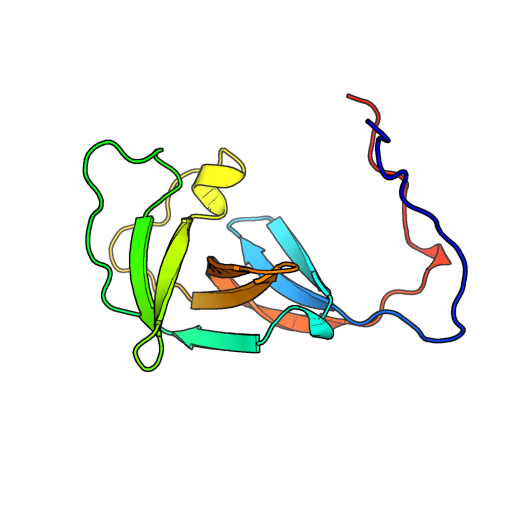CA 1
ATOM 562 C C . TRP A 1 72 ? -2.481 -10.994 -2.119 1.00 96.00 72 TRP A C 1
ATOM 564 O O . TRP A 1 72 ? -3.121 -11.807 -2.780 1.00 96.00 72 TRP A O 1
ATOM 574 N N . LEU A 1 73 ? -1.146 -10.951 -2.138 1.00 95.81 73 LEU A N 1
ATOM 575 C CA . LEU A 1 73 ? -0.294 -11.852 -2.923 1.00 95.81 73 LEU A CA 1
ATOM 576 C C . LEU A 1 73 ? -0.083 -13.230 -2.267 1.00 95.81 73 LEU A C 1
ATOM 578 O O . LEU A 1 73 ? 0.648 -14.060 -2.800 1.00 95.81 73 LEU A O 1
ATOM 582 N N . GLY A 1 74 ? -0.716 -13.496 -1.120 1.00 95.62 74 GLY A N 1
ATOM 583 C CA . GLY A 1 74 ? -0.576 -14.762 -0.394 1.00 95.62 74 GLY A CA 1
ATOM 584 C C . GLY A 1 74 ? 0.746 -14.919 0.365 1.00 95.62 74 GLY A C 1
ATOM 585 O 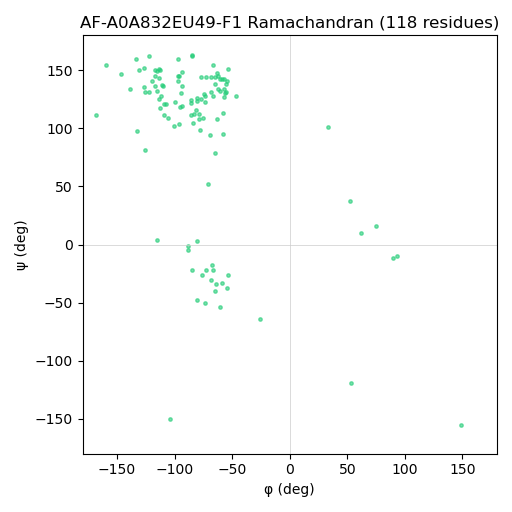O . GLY A 1 74 ? 1.082 -16.033 0.757 1.00 95.62 74 GLY A O 1
ATOM 586 N N . LEU A 1 75 ? 1.474 -13.825 0.576 1.00 96.38 75 LEU A N 1
ATOM 587 C CA . LEU A 1 75 ? 2.700 -13.763 1.365 1.00 96.38 75 LEU A CA 1
ATOM 588 C C . LEU A 1 75 ? 2.401 -13.573 2.854 1.00 96.38 75 LEU A C 1
ATOM 590 O O . LEU A 1 75 ? 1.319 -13.124 3.248 1.00 96.38 75 LEU A O 1
ATOM 594 N N . ASP A 1 76 ? 3.403 -13.865 3.680 1.00 94.69 76 ASP A N 1
ATOM 595 C CA . ASP A 1 76 ? 3.318 -13.645 5.116 1.00 94.69 76 ASP A CA 1
ATOM 596 C C . ASP A 1 76 ? 3.290 -12.157 5.460 1.00 94.69 76 ASP A C 1
ATOM 598 O O . ASP A 1 76 ? 3.952 -11.306 4.850 1.00 94.69 76 ASP A O 1
ATOM 602 N N . ARG A 1 77 ? 2.509 -11.850 6.493 1.00 89.81 77 ARG A N 1
ATOM 603 C CA . ARG A 1 77 ? 2.373 -10.493 7.000 1.00 89.81 77 ARG A CA 1
ATOM 604 C C . ARG A 1 77 ? 3.698 -10.009 7.580 1.00 89.81 77 ARG A C 1
ATOM 606 O O . ARG A 1 77 ? 4.411 -10.760 8.235 1.00 89.81 77 ARG A O 1
ATOM 613 N N . GLN A 1 78 ? 3.972 -8.722 7.399 1.00 88.12 78 GLN A N 1
ATOM 614 C CA . GLN A 1 78 ? 5.137 -8.084 7.993 1.00 88.12 78 GLN A CA 1
ATOM 615 C C . GLN A 1 78 ? 5.092 -8.126 9.531 1.00 88.12 78 GLN A C 1
ATOM 617 O O . 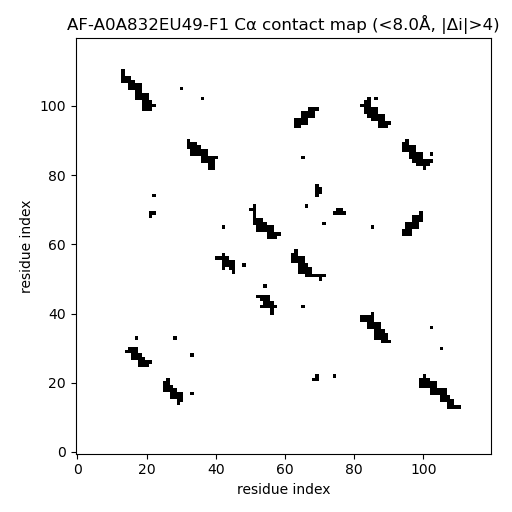GLN A 1 78 ? 4.022 -7.970 10.136 1.00 88.12 78 GLN A O 1
ATOM 622 N N . ASP A 1 79 ? 6.268 -8.275 10.147 1.00 88.31 79 ASP A N 1
ATOM 623 C CA . ASP A 1 79 ? 6.421 -8.268 11.599 1.00 88.31 79 ASP A CA 1
ATOM 624 C C . ASP A 1 79 ? 5.816 -7.005 12.240 1.00 88.31 79 ASP A C 1
ATOM 626 O O . ASP A 1 79 ? 5.955 -5.893 11.707 1.00 88.31 79 ASP A O 1
ATOM 630 N N . PRO A 1 80 ? 5.156 -7.135 13.406 1.00 83.56 80 PRO A N 1
ATOM 631 C CA . PRO A 1 80 ? 4.635 -5.990 14.136 1.00 83.56 80 PRO A CA 1
ATOM 632 C C . PRO A 1 80 ? 5.726 -4.955 14.438 1.00 83.56 80 PRO A C 1
ATOM 634 O O . PRO A 1 80 ? 6.779 -5.280 14.976 1.00 83.56 80 PRO A O 1
ATOM 637 N N . GLY A 1 81 ? 5.444 -3.684 14.144 1.00 82.38 81 GLY A N 1
ATOM 638 C CA . GLY A 1 81 ? 6.361 -2.570 14.411 1.00 82.38 81 GLY A CA 1
ATOM 639 C C . GLY A 1 81 ? 7.337 -2.260 13.276 1.00 82.38 81 GLY A C 1
ATOM 640 O O . GLY A 1 81 ? 7.935 -1.184 13.282 1.00 82.38 81 GLY A O 1
ATOM 641 N N . THR A 1 82 ? 7.448 -3.126 12.269 1.00 86.88 82 THR A N 1
ATOM 642 C CA . THR A 1 82 ? 8.213 -2.807 11.063 1.00 86.88 82 THR A CA 1
ATOM 643 C C . THR A 1 82 ? 7.488 -1.703 10.278 1.00 86.88 82 THR A C 1
ATOM 645 O O . THR A 1 82 ? 6.271 -1.804 10.071 1.00 86.88 82 THR A O 1
ATOM 648 N N . PRO A 1 83 ? 8.189 -0.633 9.857 1.00 86.50 83 PRO A N 1
ATOM 649 C CA . PRO A 1 83 ? 7.589 0.444 9.080 1.00 86.50 83 PRO A CA 1
ATOM 650 C C . PRO A 1 83 ? 6.986 -0.069 7.772 1.00 86.50 83 PRO A C 1
ATOM 652 O O . PRO A 1 83 ? 7.554 -0.937 7.120 1.00 86.50 83 PRO A O 1
ATOM 655 N N . SER A 1 84 ? 5.852 0.500 7.379 1.00 91.44 84 SER A N 1
ATOM 656 C CA . SER A 1 84 ? 5.234 0.264 6.077 1.00 91.44 84 SER A CA 1
ATOM 657 C C . SER A 1 84 ? 4.805 1.589 5.452 1.00 91.44 84 SER A C 1
ATOM 659 O O . SER A 1 84 ? 4.628 2.611 6.137 1.00 91.44 84 SER A O 1
ATOM 661 N N . MET A 1 85 ? 4.633 1.577 4.137 1.00 95.44 85 MET A N 1
ATOM 662 C CA . MET A 1 85 ? 4.181 2.716 3.350 1.00 95.44 85 MET A CA 1
ATOM 663 C C . MET A 1 85 ? 2.796 2.442 2.769 1.00 95.44 85 MET A C 1
ATOM 665 O O . MET A 1 85 ? 2.415 1.304 2.525 1.00 95.44 85 MET A O 1
ATOM 669 N N . ASN A 1 86 ? 2.028 3.506 2.582 1.00 96.50 86 ASN A N 1
ATOM 670 C CA . ASN A 1 86 ? 0.739 3.489 1.910 1.00 96.50 86 ASN A CA 1
ATOM 671 C C . ASN A 1 86 ? 0.940 4.121 0.533 1.00 96.50 86 ASN A C 1
ATOM 673 O O . ASN A 1 86 ? 1.167 5.330 0.439 1.00 96.50 86 ASN A O 1
ATOM 677 N N . ALA A 1 87 ? 0.885 3.309 -0.517 1.00 97.31 87 ALA A N 1
ATOM 678 C CA . ALA A 1 87 ? 0.796 3.785 -1.886 1.00 97.31 87 ALA A CA 1
ATOM 679 C C . ALA A 1 87 ? -0.678 4.064 -2.197 1.00 97.31 87 ALA A C 1
ATOM 681 O O . ALA A 1 87 ? -1.480 3.143 -2.363 1.00 97.31 87 ALA A O 1
ATOM 682 N N . VAL A 1 88 ? -1.047 5.342 -2.223 1.00 97.12 88 VAL A N 1
ATOM 683 C CA . VAL A 1 88 ? -2.410 5.771 -2.536 1.00 97.12 88 VAL A CA 1
ATOM 684 C C . VAL A 1 88 ? -2.564 5.771 -4.046 1.00 97.12 88 VAL A C 1
ATOM 686 O O . VAL A 1 88 ? -1.914 6.555 -4.741 1.00 97.12 88 VAL A O 1
ATOM 689 N N . ILE A 1 89 ? -3.438 4.908 -4.554 1.00 96.88 89 ILE A N 1
ATOM 690 C CA . ILE A 1 89 ? -3.6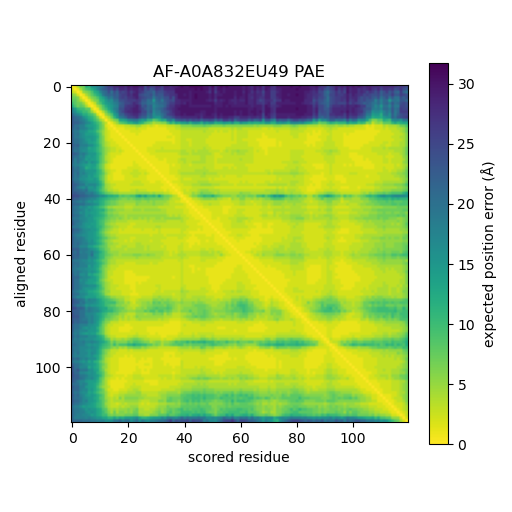57 4.747 -5.987 1.00 96.88 89 ILE A CA 1
ATOM 691 C C . ILE A 1 89 ? -5.081 5.128 -6.380 1.00 96.88 89 ILE A C 1
ATOM 693 O O . ILE A 1 89 ? -6.039 4.907 -5.635 1.00 96.88 89 ILE A O 1
ATOM 697 N N . ARG A 1 90 ? -5.215 5.713 -7.570 1.00 94.25 90 ARG A N 1
ATOM 698 C CA . ARG A 1 90 ? -6.496 5.950 -8.231 1.00 94.25 90 ARG A CA 1
ATOM 699 C C . ARG A 1 90 ? -6.804 4.787 -9.165 1.00 94.25 90 ARG A C 1
ATOM 701 O O . ARG A 1 90 ? -6.073 4.541 -10.122 1.00 94.25 90 ARG A O 1
ATOM 708 N N . LEU A 1 91 ? -7.911 4.116 -8.897 1.00 89.25 91 LEU A N 1
ATOM 709 C CA . LEU A 1 91 ? -8.634 3.294 -9.858 1.00 89.25 91 LEU A CA 1
ATOM 710 C C . LEU A 1 91 ? -9.782 4.147 -10.417 1.00 89.25 91 LEU A C 1
ATOM 712 O O . LEU A 1 91 ? -10.127 5.144 -9.790 1.00 89.25 91 LEU A O 1
ATOM 716 N N . ALA A 1 92 ? -10.335 3.788 -11.581 1.00 85.25 92 ALA A N 1
ATOM 717 C CA . ALA A 1 92 ? -11.300 4.591 -12.355 1.00 85.25 92 ALA A CA 1
ATOM 718 C C . ALA A 1 92 ? -12.140 5.579 -11.512 1.00 85.25 92 ALA A C 1
ATOM 720 O O . ALA A 1 92 ? -11.930 6.789 -11.612 1.00 85.25 92 ALA A O 1
ATOM 721 N N . ASP A 1 93 ? -12.967 5.056 -10.600 1.00 86.12 93 ASP A N 1
ATOM 722 C CA . ASP A 1 93 ? -13.843 5.853 -9.730 1.00 86.12 93 ASP A CA 1
ATOM 723 C C . ASP A 1 93 ? -13.498 5.759 -8.232 1.00 86.12 93 ASP A C 1
ATOM 725 O O . ASP A 1 93 ? -14.187 6.338 -7.391 1.00 86.12 93 ASP A O 1
ATOM 729 N N . GLU A 1 94 ? -12.421 5.060 -7.867 1.00 90.50 94 GLU A N 1
ATOM 730 C CA . GLU A 1 94 ? -12.097 4.752 -6.472 1.00 90.50 94 GLU A CA 1
ATOM 731 C C . GLU A 1 94 ? -10.648 5.084 -6.119 1.00 90.50 94 GLU A C 1
ATOM 733 O O . GLU A 1 94 ? -9.728 5.020 -6.933 1.00 90.50 94 GLU A O 1
ATOM 738 N N . VAL A 1 95 ? -10.430 5.436 -4.856 1.00 94.25 95 VAL A N 1
ATOM 739 C CA . VAL A 1 95 ? -9.088 5.587 -4.296 1.00 94.25 95 VAL A CA 1
ATOM 740 C C . VAL A 1 95 ? -8.891 4.478 -3.284 1.00 94.25 95 VAL A C 1
ATOM 742 O O . VAL A 1 95 ? -9.717 4.314 -2.385 1.00 94.25 95 VAL A O 1
ATOM 745 N N . VAL A 1 96 ? -7.793 3.742 -3.421 1.00 96.25 96 VAL A N 1
ATOM 746 C CA . VAL A 1 96 ? -7.394 2.689 -2.482 1.00 96.25 96 VAL A CA 1
ATOM 747 C C . VAL A 1 96 ? -5.969 2.933 -2.011 1.00 96.25 96 VAL A C 1
ATOM 749 O O . VAL A 1 96 ? -5.159 3.547 -2.705 1.00 96.25 96 VAL A O 1
ATOM 752 N N . SER A 1 97 ? -5.668 2.469 -0.806 1.00 96.94 97 SER A N 1
ATOM 753 C CA . SER A 1 97 ? -4.332 2.520 -0.233 1.00 96.94 97 SER A CA 1
ATOM 754 C C . SER A 1 97 ? -3.734 1.125 -0.228 1.00 96.94 97 SER A C 1
ATOM 756 O O . SER A 1 97 ? -4.284 0.211 0.385 1.00 96.94 97 SER A O 1
ATOM 758 N N . LEU A 1 98 ? -2.602 0.959 -0.895 1.00 96.94 98 LEU A N 1
ATOM 759 C CA . LEU A 1 98 ? -1.844 -0.280 -0.881 1.00 96.94 98 LEU A CA 1
ATOM 760 C C . LEU A 1 98 ? -0.755 -0.193 0.185 1.00 96.94 98 LEU A C 1
ATOM 762 O O . LEU A 1 98 ? 0.126 0.665 0.118 1.00 96.94 98 LEU A O 1
ATOM 766 N N . LEU A 1 99 ? -0.823 -1.074 1.178 1.00 96.00 99 LEU A N 1
ATOM 767 C CA . LEU A 1 99 ? 0.212 -1.224 2.186 1.00 96.00 99 LEU A CA 1
ATOM 768 C C . LEU A 1 99 ? 1.357 -2.044 1.587 1.00 96.00 99 LEU A C 1
ATOM 770 O O . LEU A 1 99 ? 1.204 -3.234 1.308 1.00 96.00 99 LEU A O 1
ATOM 774 N N . VAL A 1 100 ? 2.487 -1.378 1.395 1.00 96.81 100 VAL A N 1
ATOM 775 C CA . VAL A 1 100 ? 3.731 -1.921 0.842 1.00 96.81 100 VAL A CA 1
ATOM 776 C C . VAL A 1 100 ? 4.855 -1.708 1.849 1.00 96.81 100 VAL A C 1
ATOM 778 O O . VAL A 1 100 ? 4.738 -0.879 2.758 1.00 96.81 100 VAL A O 1
ATOM 781 N N . ASP A 1 101 ? 5.954 -2.434 1.705 1.00 95.75 101 ASP A N 1
ATOM 782 C CA . ASP A 1 101 ? 7.066 -2.339 2.650 1.00 95.75 101 ASP A CA 1
ATOM 783 C C . ASP A 1 101 ? 7.808 -1.019 2.439 1.00 95.75 101 ASP A C 1
ATOM 785 O O . ASP A 1 101 ? 8.024 -0.233 3.363 1.00 95.75 101 ASP A O 1
ATOM 789 N N . GLU A 1 102 ? 8.162 -0.754 1.181 1.00 95.81 102 GLU A N 1
ATOM 790 C CA . GLU A 1 102 ? 9.030 0.348 0.785 1.00 95.81 102 GLU A CA 1
ATOM 791 C C . GLU A 1 102 ? 8.616 0.881 -0.591 1.00 95.81 102 GLU A C 1
ATOM 793 O O . GLU A 1 102 ? 8.183 0.124 -1.456 1.00 95.81 102 GLU A O 1
ATOM 798 N N . ALA A 1 103 ? 8.763 2.183 -0.817 1.00 96.31 103 ALA A N 1
ATOM 799 C CA . ALA A 1 103 ? 8.702 2.762 -2.155 1.00 96.31 103 ALA A CA 1
ATOM 800 C C . ALA A 1 103 ? 10.115 2.850 -2.734 1.00 96.31 103 ALA A C 1
ATOM 802 O O . ALA A 1 103 ? 11.049 3.235 -2.029 1.00 96.31 103 ALA A O 1
ATOM 803 N N . GLY A 1 104 ? 10.251 2.472 -4.000 1.00 95.31 104 GLY A N 1
ATOM 804 C CA . GLY A 1 104 ? 11.493 2.514 -4.754 1.00 95.31 104 GLY A CA 1
ATOM 805 C C . GLY A 1 104 ? 11.537 3.683 -5.734 1.00 95.31 104 GLY A C 1
ATOM 806 O O . GLY A 1 104 ? 10.948 4.743 -5.514 1.00 95.31 104 GLY A O 1
ATOM 807 N N . GLU A 1 105 ? 12.265 3.475 -6.825 1.00 96.19 105 GLU A N 1
ATOM 808 C CA . GLU A 1 105 ? 12.469 4.462 -7.881 1.00 96.19 105 GLU A CA 1
ATOM 809 C C . GLU A 1 105 ? 11.327 4.449 -8.904 1.00 96.19 105 GLU A C 1
ATOM 811 O O . GLU A 1 105 ? 10.551 3.488 -9.000 1.00 96.19 105 GLU A O 1
ATOM 816 N N . VAL A 1 106 ? 11.239 5.528 -9.682 1.00 96.88 106 VAL A N 1
ATOM 817 C CA . VAL A 1 106 ? 10.425 5.554 -10.897 1.00 96.88 106 VAL A CA 1
ATOM 818 C C . VAL A 1 106 ? 11.267 4.991 -12.031 1.00 96.88 106 VAL A C 1
ATOM 820 O O . VAL A 1 106 ? 12.363 5.484 -12.290 1.00 96.88 106 VAL A O 1
ATOM 823 N N . VAL A 1 107 ? 10.754 3.964 -12.697 1.00 96.25 107 VAL A N 1
ATOM 824 C CA . VAL A 1 107 ? 11.433 3.290 -13.805 1.00 96.25 107 VAL A CA 1
ATOM 825 C C . VAL A 1 107 ? 10.633 3.435 -15.088 1.00 96.25 107 VAL A C 1
ATOM 827 O O . VAL A 1 107 ? 9.406 3.504 -15.060 1.00 96.25 107 VAL A O 1
ATOM 830 N N . GLU A 1 108 ? 11.332 3.439 -16.215 1.00 95.69 108 GLU A N 1
ATOM 831 C CA . GLU A 1 108 ? 10.756 3.522 -17.557 1.00 95.69 108 GLU A CA 1
ATOM 832 C C . GLU A 1 108 ? 11.289 2.344 -18.387 1.00 95.69 108 GLU A C 1
ATOM 834 O O . GLU A 1 108 ? 12.302 2.474 -19.078 1.00 95.69 108 GLU A O 1
ATOM 839 N N . PRO A 1 109 ? 10.706 1.140 -18.245 1.00 91.62 109 PRO A N 1
ATOM 840 C CA . PRO A 1 109 ? 11.207 -0.030 -18.948 1.00 91.62 109 PRO A CA 1
ATOM 841 C C . PRO A 1 109 ? 10.874 0.057 -20.440 1.00 91.62 109 PRO A C 1
ATOM 843 O O . PRO A 1 109 ? 9.785 0.495 -20.815 1.00 91.62 109 PRO A O 1
ATOM 846 N N . SER A 1 110 ? 11.782 -0.427 -21.292 1.00 91.75 110 SER A N 1
ATOM 847 C CA . SER A 1 110 ? 11.501 -0.542 -22.726 1.00 91.75 110 SER A CA 1
ATOM 848 C C . SER A 1 110 ? 10.335 -1.516 -22.951 1.00 91.75 110 SER A C 1
ATOM 850 O O . SER A 1 110 ? 10.379 -2.619 -22.395 1.00 91.75 110 SER A O 1
ATOM 852 N N . PRO A 1 111 ? 9.337 -1.185 -23.792 1.00 87.50 111 PRO A N 1
ATOM 853 C CA . PRO A 1 111 ? 8.243 -2.100 -24.131 1.00 87.50 111 PRO A CA 1
ATOM 854 C C . PRO A 1 111 ? 8.715 -3.463 -24.655 1.00 87.50 111 PRO A C 1
ATOM 856 O O . PRO A 1 111 ? 8.031 -4.466 -24.486 1.00 87.50 111 PRO A O 1
ATOM 859 N N . GLU A 1 112 ? 9.909 -3.519 -25.251 1.00 89.75 112 GLU A N 1
ATOM 860 C CA . GLU A 1 112 ? 10.536 -4.747 -25.756 1.00 89.75 112 GLU A CA 1
ATOM 861 C C . GLU A 1 112 ? 10.946 -5.725 -24.641 1.00 89.75 112 GLU A C 1
ATOM 863 O O . GLU A 1 112 ? 11.187 -6.898 -24.909 1.00 89.75 112 GLU A O 1
ATOM 868 N N . THR A 1 113 ? 11.040 -5.250 -23.394 1.00 90.25 113 THR A N 1
ATOM 869 C CA . THR A 1 113 ? 11.368 -6.076 -22.219 1.00 90.25 113 THR A CA 1
ATOM 870 C C . THR A 1 113 ? 10.137 -6.700 -21.568 1.00 90.25 113 THR A C 1
ATOM 872 O O . THR A 1 113 ? 10.275 -7.471 -20.620 1.00 90.25 113 THR A O 1
ATOM 875 N N . TYR A 1 114 ? 8.932 -6.370 -22.044 1.00 89.94 114 TYR A N 1
ATOM 876 C CA . TYR A 1 114 ? 7.700 -6.918 -21.492 1.00 89.94 114 TYR A CA 1
ATOM 877 C C . TYR A 1 114 ? 7.470 -8.340 -21.976 1.00 89.94 114 TYR A C 1
ATOM 879 O O . TYR A 1 114 ? 7.389 -8.619 -23.172 1.00 89.94 114 TYR A O 1
ATOM 887 N N . GLU A 1 115 ? 7.298 -9.231 -21.011 1.00 91.19 115 GLU A N 1
ATOM 888 C CA . GLU A 1 115 ? 6.874 -10.599 -21.251 1.00 91.19 115 GLU A CA 1
ATOM 889 C C . GLU A 1 115 ? 5.359 -10.714 -21.027 1.00 91.19 115 GLU A C 1
ATOM 891 O O . GLU A 1 115 ? 4.801 -10.029 -20.161 1.00 91.19 115 GLU A O 1
ATOM 896 N N . PRO A 1 116 ? 4.659 -11.556 -21.805 1.00 89.31 116 PRO A N 1
ATOM 897 C CA . PRO A 1 116 ? 3.241 -11.789 -21.588 1.00 89.31 116 PRO A CA 1
ATOM 898 C C . PRO A 1 116 ? 3.007 -12.420 -20.213 1.00 89.31 116 PRO A C 1
ATOM 900 O O . PRO A 1 116 ? 3.808 -13.228 -19.737 1.00 89.31 116 PRO A O 1
ATOM 903 N N . VAL A 1 117 ? 1.864 -12.099 -19.600 1.00 89.44 117 VAL A N 1
ATOM 904 C CA . VAL A 1 117 ? 1.439 -12.765 -18.363 1.00 89.44 117 VAL A CA 1
ATOM 905 C C . VAL A 1 117 ? 1.356 -14.277 -18.626 1.00 89.44 117 VAL A C 1
ATOM 907 O O . VAL A 1 117 ? 0.691 -14.679 -19.588 1.00 89.44 117 VAL A O 1
ATOM 910 N N . PRO A 1 118 ? 2.012 -15.121 -17.807 1.00 86.69 118 PRO A N 1
ATOM 911 C CA . PRO A 1 118 ? 1.961 -16.566 -17.980 1.00 86.69 118 PRO A CA 1
ATOM 912 C C . PRO A 1 118 ? 0.521 -17.093 -17.953 1.00 86.69 118 PRO A C 1
ATOM 914 O O . PRO A 1 118 ? -0.308 -16.634 -17.167 1.00 86.69 118 PRO A O 1
ATOM 917 N N . SER A 1 119 ? 0.222 -18.087 -18.788 1.00 84.19 119 SER A N 1
ATOM 918 C CA . SER A 1 119 ? -1.069 -18.780 -18.757 1.00 84.19 119 SER A CA 1
ATOM 919 C C . SER A 1 119 ? -1.218 -19.577 -17.457 1.00 84.19 119 SER A C 1
ATOM 921 O O . SER A 1 119 ? -0.326 -20.360 -17.126 1.00 84.19 119 SER A O 1
ATOM 923 N N . THR A 1 120 ? -2.332 -19.369 -16.746 1.00 55.78 120 THR A N 1
ATOM 924 C CA . THR A 1 120 ? -2.729 -20.134 -15.546 1.00 55.78 120 THR A CA 1
ATOM 925 C C . THR A 1 120 ? -3.204 -21.538 -15.899 1.00 55.78 120 THR A C 1
ATOM 927 O O . THR A 1 120 ? -3.886 -21.678 -16.940 1.00 55.78 120 THR A O 1
#

Foldseek 3Di:
DDDPDPPPDDDPDFFKWWWFAAPPDIDTDGPVFFPDKAWDFDFDDDPPDDPQFRHWGQDVNDTATEGEVCVVVVHDDDDPPQIWMWRWGDDPPHIHTYTTNDIDDIDGDDPVPDDDDDDD

Solvent-accessible surface area (backbone atoms only — not comparable to full-atom values): 7423 Å² total; per-residue (Å²): 136,80,79,83,68,88,75,88,74,86,66,102,62,83,61,44,22,39,29,32,34,44,89,94,44,80,47,74,42,55,42,91,35,52,76,48,78,42,71,72,74,78,61,48,78,57,85,94,53,59,89,28,49,66,19,36,30,72,58,95,86,41,82,28,50,29,32,32,47,37,46,66,73,72,42,78,72,77,65,90,87,62,76,45,26,31,43,30,30,56,49,99,93,46,61,39,26,37,38,32,51,38,79,61,58,78,44,67,65,61,77,88,74,63,74,79,83,78,87,130

Radius of gyration: 15.85 Å; Cα contacts (8 Å, |Δi|>4): 205; chains: 1; bounding box: 33×34×44 Å

Secondary structure (DSSP, 8-state):
-----------SSPPPEEEEEETTEEEEEEGGGEEEEEE----B--TT--TTEEEEEEETTEEEEEEEHHHHTTPPPPPTT---EEEEEEETTEEEEEEESEEEEEE---GGGPPPPPP-

pLDDT: mean 87.76, std 16.43, range [32.22, 98.06]

Nearest PDB structures (foldseek):
  2qdl-assembly2_B  TM=9.265E-01  e=6.862E-09  Caldanaerobacter subterraneus subsp. tengcongensis MB4
  4jpb-assembly1_W  TM=9.247E-01  e=1.195E-08  Thermotoga maritima MSB8
  2qdl-assembly1_A  TM=8.463E-01  e=1.491E-08  Caldanaerobacter subterraneus subsp. tengcongensis MB4
  8c5v-assembly1_H  TM=9.233E-01  e=5.644E-08  Escherichia coli
  2ho9-assembly1_A  TM=7.939E-01  e=2.893E-06  Escherichia coli